Protein AF-A0A2V9ZMR0-F1 (afdb_monomer)

Secondary structure (DSSP, 8-state):
-HHHHHHHHHHT--------TTS-HHHHHHHHHHHHT-------SSHHHHHHIIIIIHHHHHHHH-TTS-----------GGGS---

Solvent-accessible surface area (backbone atoms only — not comparable to full-atom values): 5817 Å² total; per-residue (Å²): 105,33,69,60,47,37,53,26,67,71,73,71,49,90,80,88,81,91,79,66,90,89,73,50,65,68,60,29,53,46,53,41,44,62,72,64,73,60,92,81,86,88,86,65,98,44,69,67,58,46,47,44,43,62,74,44,53,46,56,53,48,38,51,72,76,24,74,84,64,85,53,78,81,94,78,82,90,85,76,63,74,92,78,52,87,82,130

Radius of gyration: 14.45 Å; Cα contacts (8 Å, |Δi|>4): 47; chains: 1; bounding box: 44×28×29 Å

Foldseek 3Di:
DQVVLLVCVVVVHDDDDDDDPPPCVLVSNVVSVVVVVDDDDDDDPDVVVLCCSPVPVQVVVCCVVPVVNPDHDPDDRDDPPVPDDDD

Structure (mmCIF, N/CA/C/O backbone):
data_AF-A0A2V9ZMR0-F1
#
_entry.id   AF-A0A2V9ZMR0-F1
#
loop_
_atom_site.group_PDB
_atom_site.id
_atom_site.type_symbol
_atom_site.label_atom_id
_atom_site.label_alt_id
_atom_site.label_comp_id
_atom_site.label_asym_id
_atom_site.label_entity_id
_atom_site.label_seq_id
_atom_site.pdbx_PDB_ins_code
_atom_site.Cartn_x
_atom_site.Cartn_y
_atom_site.Cartn_z
_atom_site.occupancy
_atom_site.B_iso_or_equiv
_atom_site.auth_seq_id
_atom_site.auth_comp_id
_atom_site.auth_asym_id
_atom_site.auth_atom_id
_atom_site.pdbx_PDB_model_num
ATOM 1 N N . MET A 1 1 ? -14.022 5.953 -2.324 1.00 95.19 1 MET A N 1
ATOM 2 C CA . MET A 1 1 ? -12.981 4.896 -2.305 1.00 95.19 1 MET A CA 1
ATOM 3 C C . MET A 1 1 ? -12.480 4.608 -0.892 1.00 95.19 1 MET A C 1
ATOM 5 O O . MET A 1 1 ? -12.609 3.466 -0.489 1.00 95.19 1 MET A O 1
ATOM 9 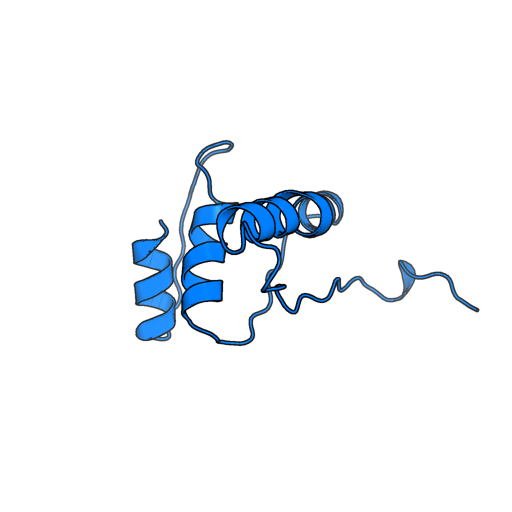N N . ALA A 1 2 ? -11.969 5.586 -0.131 1.00 97.00 2 ALA A N 1
ATOM 10 C CA . ALA A 1 2 ? -11.371 5.327 1.190 1.00 97.00 2 ALA A CA 1
ATOM 11 C C . ALA A 1 2 ? -12.294 4.603 2.186 1.00 97.00 2 ALA A C 1
ATOM 13 O O . ALA A 1 2 ? -11.927 3.546 2.681 1.00 97.00 2 ALA A O 1
ATOM 14 N N . GLN A 1 3 ? -13.520 5.098 2.380 1.00 97.19 3 GLN A N 1
ATOM 15 C CA . GLN A 1 3 ? -14.530 4.435 3.224 1.00 97.19 3 GLN A CA 1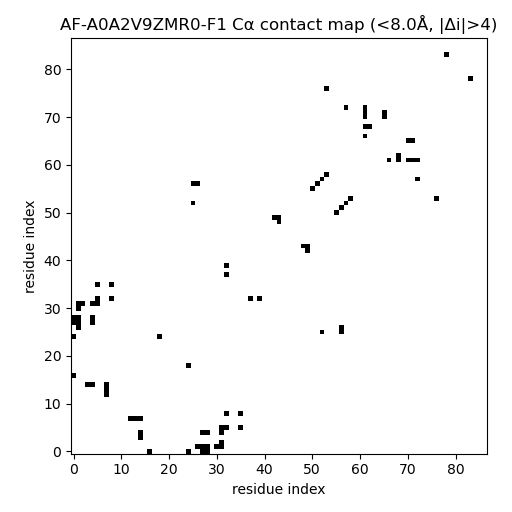
ATOM 16 C C . GLN A 1 3 ? -14.845 3.007 2.752 1.00 97.19 3 GLN A C 1
ATOM 18 O O . GLN A 1 3 ? -14.990 2.097 3.554 1.00 97.19 3 GLN A O 1
ATOM 23 N N . ALA A 1 4 ? -14.896 2.779 1.434 1.00 97.31 4 ALA A N 1
ATOM 24 C CA . ALA A 1 4 ? -15.132 1.442 0.894 1.00 97.31 4 ALA A CA 1
ATOM 25 C C . ALA A 1 4 ? -13.971 0.48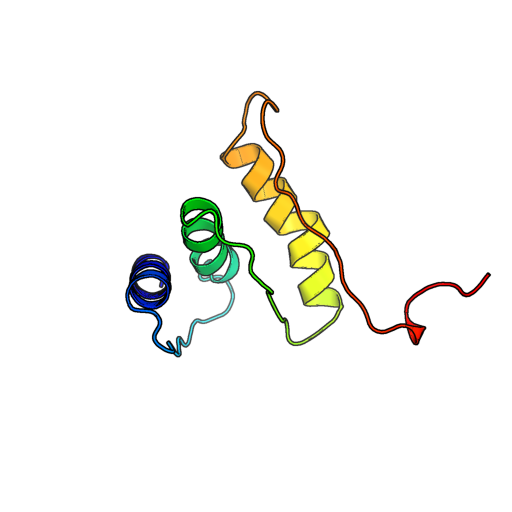5 1.216 1.00 97.31 4 ALA A C 1
ATOM 27 O O . ALA A 1 4 ? -14.216 -0.677 1.531 1.00 97.31 4 ALA A O 1
ATOM 28 N N . VAL A 1 5 ? -12.724 0.971 1.160 1.00 97.56 5 VAL A N 1
ATOM 29 C CA . VAL A 1 5 ? -11.537 0.202 1.565 1.00 97.56 5 VAL A CA 1
ATOM 30 C C . VAL A 1 5 ? -11.563 -0.079 3.069 1.00 97.56 5 VAL A C 1
ATOM 32 O O . VAL A 1 5 ? -11.296 -1.209 3.461 1.00 97.56 5 VAL A O 1
ATOM 35 N N . GLU A 1 6 ? -11.914 0.907 3.898 1.00 97.31 6 GLU A N 1
ATOM 36 C CA . GLU A 1 6 ? -12.052 0.750 5.355 1.00 97.31 6 GLU A CA 1
ATOM 37 C C . GLU A 1 6 ? -13.066 -0.346 5.705 1.00 97.31 6 GLU A C 1
ATOM 39 O O . GLU A 1 6 ? -12.692 -1.337 6.332 1.00 97.31 6 GLU A O 1
ATOM 44 N N . HIS A 1 7 ? -14.291 -0.261 5.174 1.00 97.69 7 HIS A N 1
ATOM 45 C CA . HIS A 1 7 ? -15.315 -1.289 5.387 1.00 97.69 7 HIS A CA 1
ATOM 46 C C . HIS A 1 7 ? -14.860 -2.668 4.887 1.00 97.69 7 HIS A C 1
ATOM 48 O O . HIS A 1 7 ? -15.066 -3.673 5.558 1.00 97.69 7 HIS A O 1
ATOM 54 N N . ALA A 1 8 ? -14.183 -2.747 3.735 1.00 97.56 8 ALA A N 1
ATOM 55 C CA . ALA A 1 8 ? -13.677 -4.022 3.226 1.00 97.56 8 ALA A CA 1
ATOM 56 C C . ALA A 1 8 ? -12.602 -4.647 4.140 1.00 97.56 8 ALA A C 1
ATOM 58 O O . ALA A 1 8 ? -12.566 -5.871 4.302 1.00 97.56 8 ALA A O 1
ATOM 59 N N . LEU A 1 9 ? -11.747 -3.824 4.761 1.00 96.00 9 LEU A N 1
ATOM 60 C CA . LEU A 1 9 ? -10.739 -4.262 5.735 1.00 96.00 9 LEU A CA 1
ATOM 61 C C . LEU A 1 9 ? -11.357 -4.723 7.065 1.00 96.00 9 LEU A C 1
ATOM 63 O O . LEU A 1 9 ? -10.795 -5.614 7.718 1.00 96.00 9 LEU A O 1
ATOM 67 N N . GLU A 1 10 ? -12.460 -4.106 7.486 1.00 96.00 10 GLU A N 1
ATOM 68 C CA . GLU A 1 10 ? -13.219 -4.458 8.693 1.00 96.00 10 GLU A CA 1
ATOM 69 C C . GLU A 1 10 ? -14.006 -5.758 8.497 1.00 96.00 10 GLU A C 1
ATOM 71 O O . GLU A 1 10 ? -13.833 -6.707 9.263 1.00 96.00 10 GLU A O 1
ATOM 76 N N . GLU A 1 11 ? -14.775 -5.841 7.410 1.00 97.31 11 GLU A N 1
ATOM 77 C CA . GLU A 1 11 ? -15.618 -6.988 7.045 1.00 97.31 11 GLU A CA 1
ATOM 78 C C . GLU A 1 11 ? -14.819 -8.171 6.474 1.00 97.31 11 GLU A C 1
ATOM 80 O O . GLU A 1 11 ? -15.372 -9.244 6.243 1.00 97.31 11 GLU A O 1
ATOM 85 N N . ARG A 1 12 ? -13.510 -7.995 6.243 1.00 95.88 12 ARG A N 1
ATOM 86 C CA . ARG A 1 12 ? -12.599 -9.002 5.665 1.00 95.88 12 ARG A CA 1
ATOM 87 C C . ARG A 1 12 ? -13.081 -9.546 4.317 1.00 95.88 12 ARG A C 1
ATOM 89 O O . ARG A 1 12 ? -12.958 -10.739 4.040 1.00 95.88 12 ARG A O 1
ATOM 96 N N . ARG A 1 13 ? -13.596 -8.666 3.461 1.00 97.38 13 ARG A N 1
ATOM 97 C CA . ARG A 1 13 ? -14.086 -9.027 2.125 1.00 97.38 13 ARG A CA 1
ATOM 98 C C . ARG A 1 13 ? -13.215 -8.454 1.018 1.00 97.38 13 ARG A C 1
ATOM 100 O O . ARG A 1 13 ? -12.496 -7.474 1.201 1.00 97.38 13 ARG A O 1
ATOM 107 N N . HIS A 1 14 ? -13.324 -9.044 -0.166 1.00 98.06 14 HIS A N 1
ATOM 108 C CA . HIS A 1 14 ? -12.717 -8.480 -1.364 1.00 98.06 14 HIS A CA 1
ATOM 109 C C . HIS A 1 14 ? -13.493 -7.246 -1.841 1.00 98.06 14 HIS A C 1
ATOM 111 O O . HIS A 1 14 ? -14.721 -7.172 -1.744 1.00 98.06 14 HIS A O 1
ATOM 117 N N . LEU A 1 15 ? -12.755 -6.275 -2.374 1.00 97.88 15 LEU A N 1
ATOM 118 C CA . LEU A 1 15 ? -13.287 -5.057 -2.963 1.00 97.88 15 LEU A CA 1
ATOM 119 C C . LEU A 1 15 ? -12.576 -4.807 -4.292 1.00 97.88 15 LEU A C 1
ATOM 121 O O . LEU A 1 15 ? -11.349 -4.812 -4.354 1.00 97.88 15 LEU A O 1
ATOM 125 N N . ILE A 1 16 ? -13.361 -4.544 -5.332 1.00 97.81 16 ILE A N 1
ATOM 126 C CA . ILE A 1 16 ? -12.874 -4.075 -6.628 1.00 97.81 16 ILE A CA 1
ATOM 127 C C . ILE A 1 16 ? -13.297 -2.615 -6.759 1.00 97.81 16 ILE A C 1
ATOM 129 O O . ILE A 1 16 ? -14.459 -2.279 -6.533 1.00 97.81 16 ILE A O 1
ATOM 133 N N . VAL A 1 17 ? -12.348 -1.745 -7.096 1.00 96.06 17 VAL A N 1
ATOM 134 C CA . VAL A 1 17 ? -12.599 -0.320 -7.326 1.00 96.06 17 VAL A CA 1
ATOM 135 C C . VAL A 1 17 ? -11.932 0.082 -8.626 1.00 96.06 17 VAL A C 1
ATOM 137 O O . VAL A 1 17 ? -10.726 -0.099 -8.787 1.00 96.06 17 VAL A O 1
ATOM 140 N N . GLU A 1 18 ? -12.703 0.686 -9.520 1.00 96.06 18 GLU A N 1
ATOM 141 C CA . GLU A 1 18 ? -12.163 1.427 -10.649 1.00 96.06 18 GLU A CA 1
ATOM 142 C C . GLU A 1 18 ? -11.986 2.894 -10.256 1.00 96.06 18 GLU A C 1
ATOM 144 O O . GLU A 1 18 ? -12.856 3.507 -9.636 1.00 96.06 18 GLU A O 1
ATOM 149 N N . ALA A 1 19 ? -10.835 3.468 -10.594 1.00 93.88 19 ALA A N 1
ATOM 150 C CA . ALA A 1 19 ? -10.586 4.882 -10.375 1.00 93.88 19 ALA A CA 1
ATOM 151 C C . ALA A 1 19 ? -9.612 5.424 -11.428 1.00 93.88 19 ALA A C 1
ATOM 153 O O . ALA A 1 19 ? -8.564 4.827 -11.688 1.00 93.88 19 ALA A O 1
ATOM 154 N N . GLY A 1 20 ? -9.937 6.579 -12.011 1.00 93.12 20 GLY A N 1
ATOM 155 C CA . GLY A 1 20 ? -9.140 7.250 -13.044 1.00 93.12 20 GLY A CA 1
ATOM 156 C C . GLY A 1 20 ? -7.842 7.863 -12.509 1.00 93.12 20 GLY A C 1
ATOM 157 O O . GLY A 1 20 ? -7.652 8.028 -11.303 1.00 93.12 20 GLY A O 1
ATOM 158 N N . THR A 1 21 ? -6.864 8.135 -13.371 1.00 89.94 21 THR A N 1
ATOM 159 C CA . THR A 1 21 ? -5.612 8.820 -12.986 1.00 89.94 21 THR A CA 1
ATOM 160 C C . THR A 1 21 ? -5.894 10.167 -12.315 1.00 89.94 21 THR A C 1
ATOM 162 O O . THR A 1 21 ? -6.828 10.860 -12.692 1.00 89.94 21 THR A O 1
ATOM 165 N N . GLY A 1 22 ? -5.105 10.531 -11.300 1.00 89.38 22 GLY A N 1
ATOM 166 C CA . GLY A 1 22 ? -5.266 11.803 -10.581 1.00 89.38 22 GLY A CA 1
ATOM 167 C C . GLY A 1 22 ? -6.376 11.841 -9.521 1.00 89.38 22 GLY A C 1
ATOM 168 O O . GLY A 1 22 ? -6.430 12.791 -8.753 1.00 89.38 22 GLY A O 1
ATOM 169 N N . THR A 1 23 ? -7.207 10.803 -9.374 1.00 93.31 23 THR A N 1
ATOM 170 C CA . THR A 1 23 ? -8.331 10.800 -8.410 1.00 93.31 23 THR A CA 1
ATOM 171 C C . THR A 1 23 ? -7.935 10.512 -6.952 1.00 93.31 23 THR A C 1
ATOM 173 O O . THR A 1 23 ? -8.792 10.207 -6.126 1.00 93.31 23 THR A O 1
ATOM 176 N N . GLY A 1 24 ? -6.640 10.525 -6.620 1.00 92.00 24 GLY A N 1
ATOM 177 C CA . GLY A 1 24 ? -6.169 10.266 -5.253 1.00 92.00 24 GLY A CA 1
ATOM 178 C C . GLY A 1 24 ? -6.229 8.799 -4.798 1.00 92.00 24 GLY A C 1
ATOM 179 O O . GLY A 1 24 ? -6.283 8.535 -3.598 1.00 92.00 24 GLY A O 1
ATOM 180 N N . LYS A 1 25 ? -6.192 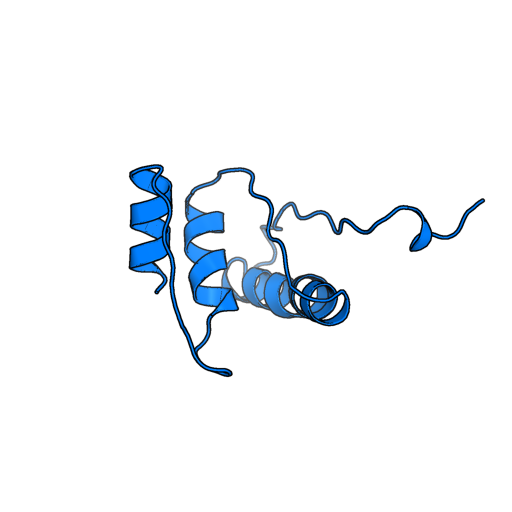7.834 -5.732 1.00 95.25 25 LYS A N 1
ATOM 181 C CA . LYS A 1 25 ? -6.230 6.383 -5.440 1.00 95.25 25 LYS A CA 1
ATOM 182 C C . LYS A 1 25 ? -5.277 5.948 -4.326 1.00 95.25 25 LYS A C 1
ATOM 184 O O . LYS A 1 25 ? -5.684 5.202 -3.441 1.00 95.25 2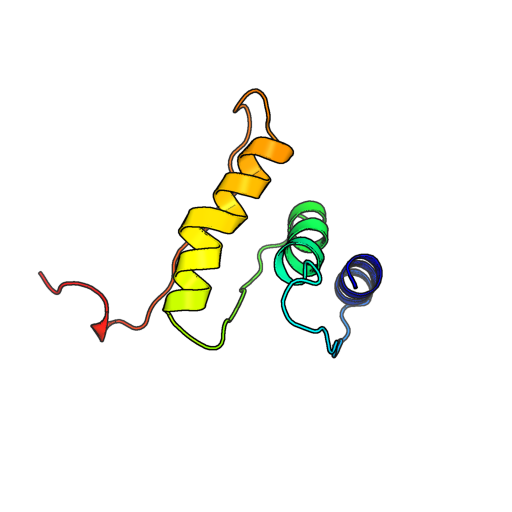5 LYS A O 1
ATOM 189 N N . THR A 1 26 ? -4.032 6.422 -4.378 1.00 94.12 26 THR A N 1
ATOM 190 C CA . THR A 1 26 ? -2.986 6.047 -3.424 1.00 94.12 26 THR A CA 1
ATOM 191 C C . THR A 1 26 ? -3.361 6.402 -1.992 1.00 94.12 26 THR A C 1
ATOM 193 O O . THR A 1 26 ? -3.369 5.540 -1.118 1.00 94.12 26 THR A O 1
ATOM 196 N N . LEU A 1 27 ? -3.762 7.652 -1.757 1.00 93.62 27 LEU A N 1
ATOM 197 C CA . LEU A 1 27 ? -4.194 8.108 -0.436 1.00 93.62 27 LEU A CA 1
ATOM 198 C C . LEU A 1 27 ? -5.439 7.354 0.034 1.00 93.62 27 LEU A C 1
ATOM 200 O O . LEU A 1 27 ? -5.540 6.988 1.204 1.00 93.62 27 LEU A O 1
ATOM 204 N N . ALA A 1 28 ? -6.358 7.077 -0.895 1.00 95.88 28 ALA A N 1
ATOM 205 C CA . ALA A 1 28 ? -7.610 6.412 -0.585 1.00 95.88 28 ALA A CA 1
ATOM 206 C C . ALA A 1 28 ? -7.430 4.977 -0.064 1.00 95.88 28 ALA A C 1
ATOM 208 O O . ALA A 1 28 ? -8.236 4.562 0.760 1.00 95.88 28 ALA A O 1
ATOM 209 N N . TYR A 1 29 ? -6.406 4.226 -0.490 1.00 96.06 29 TYR A N 1
ATOM 210 C CA . TYR A 1 29 ? -6.110 2.922 0.123 1.00 96.06 29 TYR A CA 1
ATOM 211 C C . TYR A 1 29 ? -5.111 3.003 1.285 1.00 96.06 29 TYR A C 1
ATOM 213 O O . TYR A 1 29 ? -5.194 2.182 2.194 1.00 96.06 29 TYR A O 1
ATOM 221 N N . LEU A 1 30 ? -4.179 3.966 1.296 1.00 95.75 30 LEU A N 1
ATOM 222 C CA . LEU A 1 30 ? -3.154 4.048 2.346 1.00 95.75 30 LEU A CA 1
ATOM 223 C C . LEU A 1 30 ? -3.710 4.513 3.687 1.00 95.75 30 LEU A C 1
ATOM 225 O O . LEU A 1 30 ? -3.377 3.930 4.714 1.00 95.75 30 LEU A O 1
ATOM 229 N N . LEU A 1 31 ? -4.555 5.543 3.694 1.00 95.12 31 LEU A N 1
ATOM 230 C CA . LEU A 1 31 ? -5.087 6.102 4.93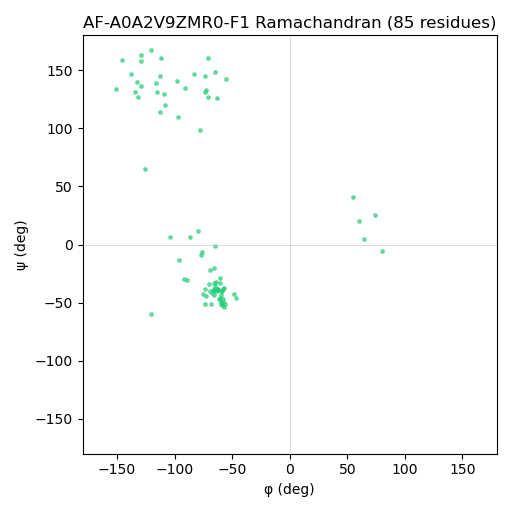4 1.00 95.12 31 LEU A CA 1
ATOM 231 C C . LEU A 1 31 ? -5.859 5.068 5.784 1.00 95.12 31 LEU A C 1
ATOM 233 O O . LEU A 1 31 ? -5.513 4.917 6.957 1.00 95.12 31 LEU A O 1
ATOM 237 N N . PRO A 1 32 ? -6.844 4.319 5.244 1.00 96.06 32 PRO A N 1
ATOM 238 C CA . PRO A 1 32 ? -7.549 3.305 6.032 1.00 96.06 32 PRO A CA 1
ATOM 239 C C . PRO A 1 32 ? -6.636 2.143 6.447 1.00 96.06 32 PRO A C 1
ATOM 241 O O . PRO A 1 32 ? -6.763 1.628 7.555 1.00 96.06 32 PRO A O 1
ATOM 244 N N . VAL A 1 33 ? -5.657 1.769 5.616 1.00 95.44 33 VAL A N 1
ATOM 245 C CA . VAL A 1 33 ? -4.631 0.779 5.981 1.00 95.44 33 VAL A CA 1
ATOM 246 C C . VAL A 1 33 ? -3.836 1.231 7.206 1.00 95.44 33 VAL A C 1
ATOM 248 O O . VAL A 1 33 ? -3.707 0.463 8.157 1.00 95.44 33 VAL A O 1
ATOM 251 N N . ILE A 1 34 ? -3.335 2.470 7.206 1.00 93.56 34 ILE A N 1
ATOM 252 C CA . ILE A 1 34 ? -2.555 3.026 8.319 1.00 93.56 34 ILE A CA 1
ATOM 253 C C . ILE A 1 34 ? -3.413 3.067 9.587 1.00 93.56 34 ILE A C 1
ATOM 255 O O . ILE A 1 34 ? -2.982 2.586 10.633 1.00 93.56 34 ILE A O 1
ATOM 259 N N . ARG A 1 35 ? -4.652 3.569 9.481 1.00 92.56 35 ARG A N 1
ATOM 260 C CA . ARG A 1 35 ? -5.606 3.621 10.601 1.00 92.56 35 ARG A CA 1
ATOM 261 C C . ARG A 1 35 ? -5.941 2.244 11.164 1.00 92.56 35 ARG A C 1
ATOM 263 O O . ARG A 1 35 ? -6.143 2.123 12.366 1.00 92.56 35 ARG A O 1
ATOM 270 N N . SER A 1 36 ? -5.969 1.210 10.321 1.00 93.81 36 SER A N 1
ATOM 271 C CA . SER A 1 36 ? -6.271 -0.154 10.764 1.00 93.81 36 SER A CA 1
ATOM 272 C C . SER A 1 36 ? -5.205 -0.746 11.695 1.00 93.81 36 SER A C 1
ATOM 274 O O . SER A 1 36 ? -5.481 -1.739 12.366 1.00 93.81 36 SER A O 1
ATOM 276 N N . GLY A 1 37 ? -3.978 -0.205 11.697 1.00 91.50 37 GLY A N 1
ATOM 277 C CA . GLY A 1 37 ? -2.845 -0.742 12.462 1.00 91.50 37 GLY A CA 1
ATOM 278 C C . GLY A 1 37 ? -2.381 -2.138 12.019 1.00 91.50 37 GLY A C 1
ATOM 279 O O . GLY A 1 37 ? -1.507 -2.733 12.650 1.00 91.50 37 GLY A O 1
ATOM 280 N N . LYS A 1 38 ? -2.953 -2.688 10.941 1.00 91.88 38 LYS A N 1
ATOM 281 C CA . LYS A 1 38 ? -2.627 -4.023 10.431 1.00 91.88 38 LYS A CA 1
ATOM 282 C C . LYS A 1 38 ? -1.386 -3.967 9.544 1.00 91.88 38 LYS A C 1
ATOM 284 O O . LYS A 1 38 ? -1.175 -3.022 8.787 1.00 91.88 38 LYS A O 1
ATOM 289 N N . ARG A 1 39 ? -0.589 -5.038 9.564 1.00 94.88 39 ARG A N 1
ATOM 290 C CA . ARG A 1 39 ? 0.458 -5.250 8.557 1.00 94.88 39 ARG A CA 1
ATOM 291 C C . ARG A 1 39 ? -0.201 -5.600 7.224 1.00 94.88 39 ARG A C 1
ATOM 293 O O . ARG A 1 39 ? -0.983 -6.546 7.162 1.00 94.88 39 ARG A O 1
ATOM 300 N N . VAL A 1 40 ? 0.150 -4.876 6.165 1.00 95.88 40 VAL A N 1
ATOM 301 C CA . VAL A 1 40 ? -0.374 -5.116 4.814 1.00 95.88 40 VAL A CA 1
ATOM 302 C C . VAL A 1 40 ? 0.742 -5.229 3.784 1.00 95.88 40 VAL A C 1
ATOM 304 O O . VAL A 1 40 ? 1.866 -4.783 4.011 1.00 95.88 40 VAL A O 1
ATOM 307 N N . ILE A 1 41 ? 0.399 -5.791 2.628 1.00 96.94 41 ILE A N 1
ATOM 308 C CA . ILE A 1 41 ? 1.234 -5.792 1.428 1.00 96.94 41 ILE A CA 1
ATOM 309 C C . ILE A 1 41 ? 0.506 -4.982 0.359 1.00 96.94 41 ILE A C 1
ATOM 311 O O . ILE A 1 41 ? -0.676 -5.209 0.105 1.00 96.94 41 ILE A O 1
ATOM 315 N N . ILE A 1 42 ? 1.220 -4.056 -0.278 1.00 96.50 42 ILE A N 1
ATOM 316 C CA . ILE A 1 42 ? 0.704 -3.253 -1.387 1.00 96.50 42 ILE A CA 1
ATOM 317 C C . ILE A 1 42 ? 1.463 -3.664 -2.642 1.00 96.50 42 ILE A C 1
ATOM 319 O O . ILE A 1 42 ? 2.675 -3.466 -2.738 1.00 96.50 42 ILE A O 1
ATOM 323 N N . SER A 1 43 ? 0.744 -4.259 -3.589 1.00 95.94 43 SER A N 1
ATOM 324 C CA . SER A 1 43 ? 1.281 -4.639 -4.894 1.00 95.94 43 SER A CA 1
ATOM 325 C C . SER A 1 43 ? 0.923 -3.580 -5.932 1.00 95.94 43 SER A C 1
ATOM 327 O O . SER A 1 43 ? -0.181 -3.038 -5.922 1.00 95.94 43 SER A O 1
ATOM 329 N N . THR A 1 44 ? 1.858 -3.277 -6.830 1.00 94.88 44 THR A N 1
ATOM 330 C CA . THR A 1 44 ? 1.670 -2.307 -7.918 1.00 94.88 44 THR A CA 1
ATOM 331 C C . THR A 1 44 ? 2.071 -2.941 -9.245 1.00 94.88 44 THR A C 1
ATOM 333 O O . THR A 1 44 ? 2.832 -3.907 -9.268 1.00 94.88 44 THR A O 1
ATOM 336 N N . GLY A 1 45 ? 1.564 -2.406 -10.358 1.00 93.75 45 GLY A N 1
ATOM 337 C CA . GLY A 1 45 ? 1.794 -2.996 -11.681 1.00 93.75 45 GLY A CA 1
ATOM 338 C C . GLY A 1 45 ? 3.232 -2.879 -12.201 1.00 93.75 45 GLY A C 1
ATOM 339 O O . GLY A 1 45 ? 3.624 -3.652 -13.067 1.00 93.75 45 GLY A O 1
ATOM 340 N N . THR A 1 46 ? 4.033 -1.929 -11.701 1.00 94.50 46 THR A N 1
ATOM 341 C CA . THR A 1 46 ? 5.412 -1.703 -12.170 1.00 94.50 46 THR A CA 1
ATOM 342 C C . THR A 1 46 ? 6.329 -1.249 -11.035 1.00 94.50 46 THR A C 1
ATOM 344 O O . THR A 1 46 ? 5.878 -0.679 -10.043 1.00 94.50 46 THR A O 1
ATOM 347 N N . LYS A 1 47 ? 7.646 -1.432 -11.204 1.00 94.44 47 LYS A N 1
ATOM 348 C CA . LYS A 1 47 ? 8.657 -0.949 -10.245 1.00 94.44 47 LYS A CA 1
ATOM 349 C C . LYS A 1 47 ? 8.592 0.568 -10.064 1.00 94.44 47 LYS A C 1
ATOM 351 O O . LYS A 1 47 ? 8.665 1.037 -8.941 1.00 94.44 47 LYS A O 1
ATOM 356 N N . ASN A 1 48 ? 8.375 1.325 -11.139 1.00 95.12 48 ASN A N 1
ATOM 357 C CA . ASN A 1 48 ? 8.295 2.786 -11.066 1.00 95.12 48 ASN A CA 1
ATOM 358 C C . ASN A 1 48 ? 7.112 3.252 -10.203 1.00 95.12 48 ASN A C 1
ATOM 360 O O . ASN A 1 48 ? 7.252 4.202 -9.439 1.00 95.12 48 ASN A O 1
ATOM 364 N N . LEU A 1 49 ? 5.963 2.567 -10.282 1.00 95.06 49 LEU A N 1
ATOM 365 C CA . LEU A 1 49 ? 4.823 2.847 -9.401 1.00 95.06 49 LEU A CA 1
ATOM 366 C C . LEU A 1 49 ? 5.153 2.513 -7.943 1.00 95.06 49 LEU A C 1
ATOM 368 O O . LEU A 1 49 ? 4.786 3.260 -7.039 1.00 95.06 49 LEU A O 1
ATOM 372 N N . GLN A 1 50 ? 5.889 1.426 -7.717 1.00 96.44 50 GLN A N 1
ATOM 373 C CA . GLN A 1 50 ? 6.379 1.052 -6.395 1.00 96.44 50 GLN A CA 1
ATOM 374 C C . GLN A 1 50 ? 7.356 2.099 -5.821 1.00 96.44 50 GLN A C 1
ATOM 376 O O . GLN A 1 50 ? 7.274 2.434 -4.641 1.00 96.44 50 GLN A O 1
ATOM 381 N N . GLU A 1 51 ? 8.247 2.656 -6.647 1.00 95.94 51 GLU A N 1
ATOM 382 C CA . GLU A 1 51 ? 9.182 3.726 -6.263 1.00 95.94 51 GLU A CA 1
ATOM 383 C C . GLU A 1 51 ? 8.459 5.030 -5.969 1.00 95.94 51 GLU A C 1
ATOM 385 O O . GLU A 1 51 ? 8.773 5.688 -4.980 1.00 95.94 51 GLU A O 1
ATOM 390 N N . GLN A 1 52 ? 7.463 5.386 -6.781 1.00 95.56 52 GLN A N 1
ATOM 391 C CA . GLN A 1 52 ? 6.613 6.538 -6.506 1.00 95.56 52 GLN A CA 1
ATOM 392 C C . GLN A 1 52 ? 5.921 6.391 -5.147 1.00 95.56 52 GLN A C 1
ATOM 394 O O . GLN A 1 52 ? 5.984 7.307 -4.326 1.00 95.56 52 GLN A O 1
ATOM 399 N N . LEU A 1 53 ? 5.340 5.218 -4.881 1.00 95.75 53 LEU A N 1
ATOM 400 C CA . LEU A 1 53 ? 4.690 4.926 -3.610 1.00 95.75 53 LEU A CA 1
ATOM 401 C C . LEU A 1 53 ? 5.669 5.080 -2.435 1.00 95.75 53 LEU A C 1
ATOM 403 O O . LEU A 1 53 ? 5.366 5.760 -1.458 1.00 95.75 53 LEU A O 1
ATOM 407 N N . PHE A 1 54 ? 6.853 4.472 -2.540 1.00 96.44 54 PHE A N 1
ATOM 408 C CA . PHE A 1 54 ? 7.816 4.410 -1.440 1.00 96.44 54 PHE A CA 1
ATOM 409 C C . PHE A 1 54 ? 8.567 5.726 -1.199 1.00 96.44 54 PHE A C 1
ATOM 411 O O . PHE A 1 54 ? 8.741 6.125 -0.052 1.00 96.44 54 PHE A O 1
ATOM 418 N N . TYR A 1 55 ? 9.016 6.406 -2.255 1.00 96.62 55 TYR A N 1
ATOM 419 C CA . TYR A 1 55 ? 9.867 7.597 -2.142 1.00 96.62 55 TYR A CA 1
ATOM 420 C C . TYR A 1 55 ? 9.104 8.923 -2.201 1.00 96.62 55 TYR A C 1
ATOM 422 O O . TYR A 1 55 ? 9.690 9.956 -1.883 1.00 96.62 55 TYR A O 1
ATOM 430 N N . LYS A 1 56 ? 7.828 8.927 -2.610 1.00 95.06 56 LYS A N 1
ATOM 431 C CA . LYS A 1 56 ? 7.010 10.151 -2.671 1.00 95.06 56 LYS A CA 1
ATOM 432 C C . LYS A 1 56 ? 5.767 10.059 -1.800 1.00 95.06 56 LYS A C 1
ATOM 434 O O . LYS A 1 56 ? 5.626 10.850 -0.872 1.00 95.06 56 LYS A O 1
ATOM 439 N N . ASP A 1 57 ? 4.894 9.092 -2.069 1.00 94.94 57 ASP A N 1
ATOM 440 C CA . ASP A 1 57 ? 3.558 9.065 -1.461 1.00 94.94 57 ASP A CA 1
ATOM 441 C C . ASP A 1 57 ? 3.611 8.772 0.050 1.00 94.94 57 ASP A C 1
ATOM 443 O O . ASP A 1 57 ? 2.899 9.400 0.834 1.00 94.94 57 ASP A O 1
ATOM 447 N N . ILE A 1 58 ? 4.487 7.855 0.478 1.00 94.75 58 ILE A N 1
ATOM 448 C CA . ILE A 1 58 ? 4.684 7.527 1.898 1.00 94.75 58 ILE A CA 1
ATOM 449 C C . ILE A 1 58 ? 5.324 8.692 2.669 1.00 94.75 58 ILE A C 1
ATOM 451 O O . ILE A 1 58 ? 4.728 9.105 3.662 1.00 94.75 58 ILE A O 1
ATOM 455 N N . PRO A 1 59 ? 6.448 9.293 2.225 1.00 93.44 59 PRO A N 1
ATOM 456 C CA . PRO A 1 59 ? 6.993 10.486 2.873 1.00 93.44 59 PRO A CA 1
ATOM 457 C C . PRO A 1 59 ? 6.007 11.655 2.937 1.00 93.44 59 PRO A C 1
ATOM 459 O O . PRO A 1 59 ? 5.959 12.359 3.943 1.00 93.44 59 PRO A O 1
ATOM 462 N N . PHE A 1 60 ? 5.198 11.856 1.891 1.00 92.81 60 PHE A N 1
ATOM 463 C CA . PHE A 1 60 ? 4.133 12.860 1.895 1.00 92.81 60 PHE A CA 1
ATOM 464 C C . PHE A 1 60 ? 3.101 12.590 3.001 1.00 92.81 60 PHE A C 1
ATOM 466 O O . PHE A 1 60 ? 2.745 13.496 3.753 1.00 92.81 60 PHE A O 1
ATOM 473 N N . LEU A 1 61 ? 2.655 11.339 3.148 1.00 92.38 61 LEU A N 1
ATOM 474 C CA . LEU A 1 61 ? 1.737 10.951 4.220 1.00 92.38 61 LEU A CA 1
ATOM 475 C C . LEU A 1 61 ? 2.36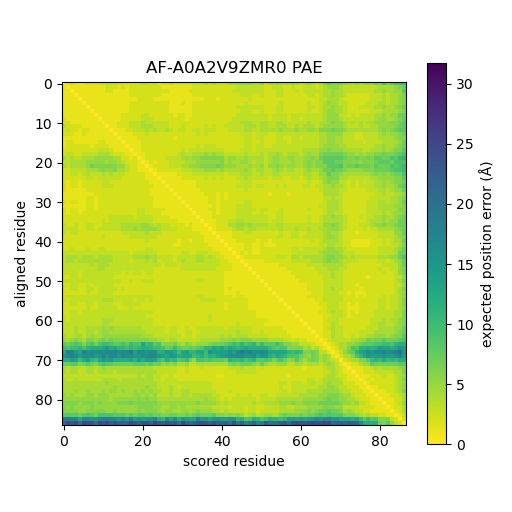1 11.078 5.608 1.00 92.38 61 LEU A C 1
ATOM 477 O O . LEU A 1 61 ? 1.682 11.523 6.527 1.00 92.38 61 LEU A O 1
ATOM 481 N N . GLU A 1 62 ? 3.633 10.719 5.775 1.00 92.25 62 GLU A N 1
ATOM 482 C CA . GLU A 1 62 ? 4.339 10.898 7.047 1.00 92.25 62 GLU A CA 1
ATOM 483 C C . GLU A 1 62 ? 4.385 12.373 7.456 1.00 92.25 62 GLU A C 1
ATOM 485 O O . GLU A 1 62 ? 4.100 12.689 8.606 1.00 92.25 62 GLU A O 1
ATOM 490 N N . GLN A 1 63 ? 4.664 13.281 6.515 1.00 91.75 63 GLN A N 1
ATOM 491 C CA . GLN A 1 63 ? 4.649 14.726 6.773 1.00 91.75 63 GLN A CA 1
ATOM 492 C C . GLN A 1 63 ? 3.257 15.234 7.160 1.00 91.75 63 GLN A C 1
ATOM 494 O O . GLN A 1 63 ? 3.137 16.075 8.048 1.00 91.75 63 GLN A O 1
ATOM 499 N N . ALA A 1 64 ? 2.209 14.721 6.512 1.00 90.94 64 ALA A N 1
ATOM 500 C CA . ALA A 1 64 ? 0.834 15.125 6.785 1.00 90.94 64 ALA A CA 1
ATOM 501 C C . ALA A 1 64 ? 0.298 14.575 8.120 1.00 90.94 64 ALA A C 1
ATOM 503 O O . ALA A 1 64 ? -0.448 15.264 8.811 1.00 90.94 64 ALA A O 1
ATOM 504 N N . LEU A 1 65 ? 0.654 13.336 8.477 1.00 89.94 65 LEU A N 1
ATOM 505 C CA . LEU A 1 65 ? 0.147 12.647 9.670 1.00 89.94 65 LEU A CA 1
ATOM 506 C C . LEU A 1 65 ? 0.992 12.910 10.921 1.00 89.94 65 LEU A C 1
ATOM 508 O O . LEU A 1 65 ? 0.457 12.919 12.027 1.00 89.94 65 LEU A O 1
ATOM 512 N N . PHE A 1 66 ? 2.297 13.127 10.756 1.00 89.44 66 PHE A N 1
ATOM 513 C CA . PHE A 1 66 ? 3.253 13.331 11.844 1.00 89.44 66 PHE A CA 1
ATOM 514 C C . PHE A 1 66 ? 4.024 14.650 11.640 1.00 89.44 66 PHE A C 1
ATOM 516 O O . PHE A 1 66 ? 5.245 14.630 11.457 1.00 89.44 66 PHE A O 1
ATOM 523 N N . PRO A 1 67 ? 3.349 15.819 11.685 1.00 81.75 67 PRO A N 1
ATOM 524 C CA . PRO A 1 67 ? 3.967 17.114 11.368 1.00 81.75 67 PRO A CA 1
ATOM 525 C C . PRO A 1 67 ? 5.148 17.468 12.287 1.00 81.75 67 PRO A C 1
ATOM 527 O O . PRO A 1 67 ? 6.106 18.101 11.847 1.00 81.75 67 PRO A O 1
ATOM 530 N N . ASN A 1 68 ? 5.140 16.980 13.532 1.00 85.81 68 ASN A N 1
ATOM 531 C CA . ASN A 1 68 ? 6.225 17.176 14.502 1.00 85.81 68 ASN A CA 1
ATOM 532 C C . ASN A 1 68 ? 7.344 16.119 14.398 1.00 85.81 68 ASN A C 1
ATOM 534 O O . ASN A 1 68 ? 8.249 16.097 15.226 1.00 85.81 68 ASN A O 1
ATOM 538 N N . ARG A 1 69 ? 7.301 15.232 13.389 1.00 71.44 69 ARG A N 1
ATOM 539 C CA . ARG A 1 69 ? 8.244 14.111 13.173 1.00 71.44 69 ARG A CA 1
ATOM 540 C C . ARG A 1 69 ? 8.313 13.085 14.310 1.00 71.44 69 ARG A C 1
ATOM 542 O O . ARG A 1 69 ? 9.269 12.320 14.392 1.00 71.44 69 ARG A O 1
ATOM 549 N N . GLU A 1 70 ? 7.291 13.032 15.155 1.00 79.00 70 GLU A N 1
ATOM 550 C CA . GLU A 1 70 ? 7.215 12.106 16.295 1.00 79.00 70 GLU A CA 1
ATOM 551 C C . GLU A 1 70 ? 6.846 10.667 15.890 1.00 79.00 70 GLU A C 1
ATOM 553 O O . GLU A 1 70 ? 6.925 9.751 16.705 1.00 79.00 70 GLU A O 1
ATOM 558 N N . GLY A 1 71 ? 6.468 10.439 14.627 1.00 77.31 71 GLY A N 1
ATOM 559 C CA . GLY A 1 71 ? 6.069 9.132 14.114 1.00 77.31 71 GLY A CA 1
ATOM 560 C C . GLY A 1 71 ? 6.650 8.845 12.734 1.00 77.31 71 GLY A C 1
ATOM 561 O O . GLY A 1 71 ? 6.822 9.746 11.914 1.00 77.31 71 GLY A O 1
ATOM 562 N N . LYS A 1 72 ? 6.946 7.567 12.478 1.00 88.06 72 LYS A N 1
ATOM 563 C CA . LYS A 1 72 ? 7.365 7.056 11.170 1.00 88.06 72 LYS A CA 1
ATOM 564 C C . LYS A 1 72 ? 6.575 5.799 10.837 1.00 88.06 72 LYS A C 1
ATOM 566 O O . LYS A 1 72 ? 6.366 4.948 11.704 1.00 88.06 72 LYS A O 1
ATOM 571 N N . LEU A 1 73 ? 6.162 5.657 9.583 1.00 92.25 73 LEU A N 1
ATOM 572 C CA . LEU A 1 73 ? 5.523 4.436 9.119 1.00 92.25 73 LEU A CA 1
ATOM 573 C C . LEU A 1 73 ? 6.585 3.337 8.976 1.00 92.25 73 LEU A C 1
ATOM 575 O O . LEU A 1 73 ? 7.642 3.518 8.370 1.00 92.25 73 LEU A O 1
ATOM 579 N N . SER A 1 74 ? 6.302 2.158 9.531 1.00 93.50 74 SER A N 1
ATOM 580 C CA . SER A 1 74 ? 7.145 0.980 9.328 1.00 93.50 74 SER A CA 1
ATOM 581 C C . SER A 1 74 ? 6.855 0.386 7.951 1.00 93.50 74 SER A C 1
ATOM 583 O O . SER A 1 74 ? 5.865 -0.321 7.762 1.00 93.50 74 SER A O 1
ATOM 585 N N . VAL A 1 75 ? 7.703 0.705 6.972 1.00 95.56 75 VAL A N 1
ATOM 586 C CA . VAL A 1 75 ? 7.523 0.291 5.575 1.00 95.56 75 VAL A CA 1
ATOM 587 C C . VAL A 1 75 ? 8.798 -0.356 5.047 1.00 95.56 75 VAL A C 1
ATOM 589 O O . VAL A 1 75 ? 9.899 0.150 5.251 1.00 95.56 75 VAL A O 1
ATOM 592 N N . CYS A 1 76 ? 8.647 -1.471 4.332 1.00 95.69 76 CYS A N 1
ATOM 593 C CA . CYS A 1 76 ? 9.734 -2.157 3.642 1.00 95.69 76 CYS A CA 1
ATOM 594 C C . CYS A 1 76 ? 9.507 -2.136 2.127 1.00 95.69 76 CYS A C 1
ATOM 596 O O . CYS A 1 76 ? 8.390 -2.352 1.655 1.00 95.69 76 CYS A O 1
ATOM 598 N N . TYR A 1 77 ? 10.582 -1.910 1.370 1.00 94.81 77 TYR A N 1
ATOM 599 C CA . TYR A 1 77 ? 10.561 -1.926 -0.085 1.00 94.81 77 TYR A CA 1
ATOM 600 C C . TYR A 1 77 ? 11.028 -3.283 -0.625 1.00 9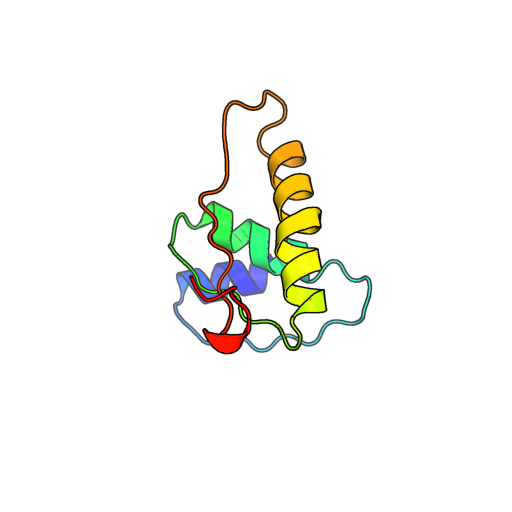4.81 77 TYR A C 1
ATOM 602 O O . TYR A 1 77 ? 12.205 -3.634 -0.519 1.00 94.81 77 TYR A O 1
ATOM 610 N N . MET A 1 78 ? 10.102 -4.054 -1.201 1.00 94.62 78 MET A N 1
ATOM 611 C CA . MET A 1 78 ? 10.348 -5.432 -1.641 1.00 94.62 78 MET A CA 1
ATOM 612 C C . MET A 1 78 ? 10.398 -5.538 -3.168 1.00 94.62 78 MET A C 1
ATOM 614 O O . MET A 1 78 ? 9.406 -5.263 -3.840 1.00 94.62 78 MET A O 1
ATOM 618 N N . LYS A 1 79 ? 11.529 -5.998 -3.712 1.00 93.44 79 LYS A N 1
ATOM 619 C CA . LYS A 1 79 ? 11.713 -6.324 -5.138 1.00 93.44 79 LYS A CA 1
ATOM 620 C C . LYS A 1 79 ? 12.097 -7.797 -5.311 1.00 93.44 79 LYS A C 1
ATOM 622 O O . LYS A 1 79 ? 12.493 -8.469 -4.363 1.00 93.44 79 LYS A O 1
ATOM 627 N N . GLY A 1 80 ? 12.043 -8.304 -6.543 1.00 92.50 80 GLY A N 1
ATOM 628 C CA . GLY A 1 80 ? 12.630 -9.611 -6.864 1.00 92.50 80 GLY A CA 1
ATOM 629 C C . GLY A 1 80 ? 14.157 -9.599 -6.703 1.00 92.50 80 GLY A C 1
ATOM 630 O O . GLY A 1 80 ? 14.781 -8.572 -6.967 1.00 92.50 80 GLY A O 1
ATOM 631 N N . ARG A 1 81 ? 14.758 -10.739 -6.332 1.00 93.19 81 ARG A N 1
ATOM 632 C CA . ARG A 1 81 ? 16.197 -10.879 -6.012 1.00 93.19 81 ARG A CA 1
ATOM 633 C C . ARG A 1 81 ? 17.136 -10.261 -7.055 1.00 93.19 81 ARG A C 1
ATOM 635 O O . ARG A 1 81 ? 18.053 -9.548 -6.677 1.00 93.19 81 ARG A O 1
ATOM 642 N N . ASN A 1 82 ? 16.851 -10.447 -8.344 1.00 94.31 82 ASN A N 1
ATOM 643 C CA . ASN A 1 82 ? 17.657 -9.921 -9.459 1.00 94.31 82 ASN A CA 1
ATOM 644 C C . ASN A 1 82 ? 17.690 -8.378 -9.547 1.00 94.31 82 ASN A C 1
ATOM 646 O O . ASN A 1 82 ? 18.308 -7.832 -10.451 1.00 94.31 82 ASN A O 1
ATOM 650 N N . ASN A 1 83 ? 16.987 -7.669 -8.658 1.00 91.75 83 ASN A N 1
ATOM 651 C CA . ASN A 1 83 ? 16.969 -6.205 -8.575 1.00 91.75 83 ASN A CA 1
ATOM 652 C C . ASN A 1 83 ? 17.811 -5.662 -7.418 1.00 91.75 83 ASN A C 1
ATOM 654 O O . ASN A 1 83 ? 17.748 -4.468 -7.128 1.00 91.75 83 ASN A O 1
ATOM 658 N N . TYR A 1 84 ? 18.546 -6.536 -6.739 1.00 91.81 84 TYR A N 1
ATOM 659 C CA . TYR A 1 84 ? 19.512 -6.164 -5.724 1.00 91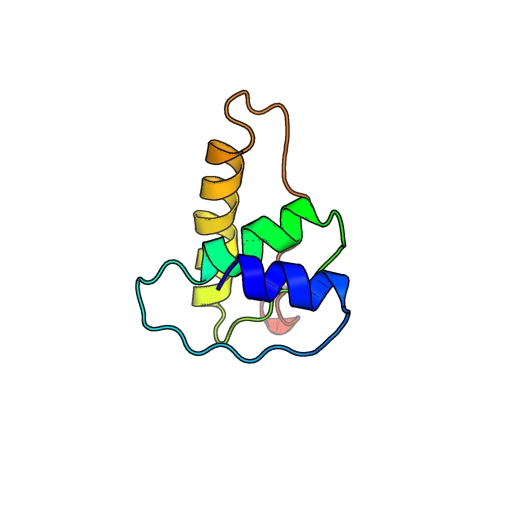.81 84 TYR A CA 1
ATOM 660 C C . TYR A 1 84 ? 20.905 -6.499 -6.236 1.00 91.81 84 TYR A C 1
ATOM 662 O O . TYR A 1 84 ? 21.097 -7.479 -6.954 1.00 91.81 84 TYR A O 1
ATOM 670 N N . LEU A 1 85 ? 21.871 -5.664 -5.865 1.00 92.25 85 LEU A N 1
ATOM 671 C CA . LEU A 1 85 ? 23.274 -5.947 -6.125 1.00 92.25 85 LEU A CA 1
ATOM 672 C C . LEU A 1 85 ? 23.659 -7.221 -5.366 1.00 92.25 85 LEU A C 1
ATOM 674 O O . LEU A 1 85 ? 23.443 -7.310 -4.155 1.00 92.25 85 LEU A O 1
ATOM 678 N N . CYS A 1 86 ? 24.220 -8.198 -6.074 1.00 83.62 86 CYS A N 1
ATOM 679 C CA . CYS A 1 86 ? 24.902 -9.314 -5.435 1.00 83.62 86 CYS A CA 1
ATOM 680 C C . CYS A 1 86 ? 26.232 -8.800 -4.869 1.00 83.62 86 CYS A C 1
ATOM 682 O O . CYS A 1 86 ? 26.947 -8.071 -5.559 1.00 83.62 86 CYS A O 1
ATOM 684 N N . ARG A 1 87 ? 26.534 -9.153 -3.619 1.00 59.38 87 ARG A N 1
ATOM 685 C CA . ARG A 1 87 ? 27.906 -9.111 -3.103 1.00 59.38 87 ARG A CA 1
ATOM 686 C C . ARG A 1 87 ? 28.610 -10.405 -3.462 1.00 59.38 87 ARG A C 1
ATOM 688 O O . ARG A 1 87 ? 27.923 -11.449 -3.408 1.00 59.38 87 ARG A O 1
#

pLDDT: mean 93.13, std 5.77, range [59.38, 98.06]

Mean predicted aligned error: 3.6 Å

Sequence (87 aa):
MAQAVEHALEERRHLIVEAGTGTGKTLAYLLPVIRSGKRVIISTGTKNLQEQLFYKDIPFLEQALFPNREGKLSVCYMKGRNNYLCR